Protein AF-A0A3C0MAX4-F1 (afdb_monomer_lite)

Sequence (107 aa):
YLKALAAHDNNVPFYVAVPSPTIDWRMSDGVRDIPIEERSPTEVTHMTGMTEAGAVETIRVAAPGSSARNPGFDVTPARLITGVITERGVAAASREGLLSLFPERKA

Secondary structure (DSSP, 8-state):
-HHHHHHHHTT---EEE--GGG--TT-S-HHHHSPPPB--THHHHEEEEE-TTS-EEEEE-SPTT-----BS-----GGG-SEEEETTEEE-SSHHHHHHH-GGGG-

pLDDT: mean 96.56, std 3.43, range [69.06, 98.75]

Structure (mmCIF, N/CA/C/O backbone):
data_AF-A0A3C0MAX4-F1
#
_entry.id   AF-A0A3C0MAX4-F1
#
loop_
_atom_site.group_PDB
_atom_site.id
_atom_site.type_symbol
_atom_site.label_atom_id
_atom_site.label_alt_id
_atom_site.label_comp_id
_atom_site.label_asym_id
_atom_site.label_entity_id
_atom_site.label_seq_id
_atom_site.pdbx_PDB_ins_code
_atom_site.Cartn_x
_atom_site.Cartn_y
_atom_site.Cartn_z
_atom_site.occupancy
_atom_site.B_iso_or_equiv
_atom_site.auth_seq_id
_atom_site.auth_comp_id
_atom_site.auth_asym_id
_atom_site.auth_atom_id
_atom_site.pdbx_PDB_model_num
ATOM 1 N N . TYR A 1 1 ? -3.852 -2.210 -2.683 1.00 95.06 1 TYR A N 1
ATOM 2 C CA . TYR A 1 1 ? -4.509 -3.341 -3.361 1.00 95.06 1 TYR A CA 1
ATOM 3 C C . TYR A 1 1 ? -5.922 -3.007 -3.833 1.00 95.06 1 TYR A C 1
ATOM 5 O O . TYR A 1 1 ? -6.141 -2.996 -5.039 1.00 95.06 1 TYR A O 1
ATOM 13 N N . LEU A 1 2 ? -6.874 -2.679 -2.944 1.00 97.69 2 LEU A N 1
ATOM 14 C CA . LEU A 1 2 ? -8.291 -2.474 -3.321 1.00 97.69 2 LEU A CA 1
ATOM 15 C C . LEU A 1 2 ? -8.500 -1.437 -4.441 1.00 97.69 2 LEU A C 1
ATOM 17 O O . LEU A 1 2 ? -9.280 -1.665 -5.360 1.00 97.69 2 LEU A O 1
ATOM 21 N N . LYS A 1 3 ? -7.751 -0.327 -4.410 1.00 98.31 3 LYS A N 1
ATOM 22 C CA . LYS A 1 3 ? -7.791 0.702 -5.467 1.00 98.31 3 LYS A CA 1
ATOM 23 C C . LYS A 1 3 ? -7.344 0.165 -6.831 1.00 98.31 3 LYS A C 1
ATOM 25 O O . LYS A 1 3 ? -7.914 0.549 -7.842 1.00 98.31 3 LYS A O 1
ATOM 30 N N . ALA A 1 4 ? -6.354 -0.725 -6.856 1.00 98.44 4 ALA A N 1
ATOM 31 C CA . ALA A 1 4 ? -5.840 -1.310 -8.090 1.00 98.44 4 ALA A CA 1
ATOM 32 C C . ALA A 1 4 ? -6.825 -2.328 -8.690 1.00 98.44 4 ALA A C 1
ATOM 34 O O . ALA A 1 4 ? -6.992 -2.360 -9.903 1.00 98.44 4 ALA A O 1
ATOM 35 N N . LEU A 1 5 ? -7.532 -3.100 -7.850 1.00 98.19 5 LEU A N 1
ATOM 36 C CA . LEU A 1 5 ? -8.647 -3.946 -8.299 1.00 98.19 5 LEU A CA 1
ATOM 37 C C . LEU A 1 5 ? -9.766 -3.112 -8.926 1.00 98.19 5 LEU A C 1
ATOM 39 O O . LEU A 1 5 ? -10.166 -3.371 -10.054 1.00 98.19 5 LEU A O 1
ATOM 43 N N . ALA A 1 6 ? -10.226 -2.077 -8.217 1.00 98.50 6 ALA A N 1
ATOM 44 C CA . ALA A 1 6 ? -11.280 -1.205 -8.723 1.00 98.50 6 ALA A CA 1
ATOM 45 C C . ALA A 1 6 ? -10.873 -0.525 -10.040 1.00 98.50 6 ALA A C 1
ATOM 47 O O . ALA A 1 6 ? -11.680 -0.444 -10.961 1.00 98.50 6 ALA A O 1
ATOM 48 N N . ALA A 1 7 ? -9.621 -0.070 -10.150 1.00 98.69 7 ALA A N 1
ATOM 49 C CA . ALA A 1 7 ? -9.097 0.519 -11.376 1.00 98.69 7 ALA A CA 1
ATOM 50 C C . ALA A 1 7 ? -9.088 -0.490 -12.533 1.00 98.69 7 ALA A C 1
ATOM 52 O O . ALA A 1 7 ? -9.605 -0.188 -13.605 1.00 98.69 7 ALA A O 1
ATOM 53 N N . HIS A 1 8 ? -8.582 -1.702 -12.294 1.00 98.31 8 HIS A N 1
ATOM 54 C CA . HIS A 1 8 ? -8.574 -2.783 -13.275 1.00 98.31 8 HIS A CA 1
ATOM 55 C C . HIS A 1 8 ? -9.986 -3.112 -13.782 1.00 98.31 8 HIS A C 1
ATOM 57 O O . HIS A 1 8 ? -10.216 -3.116 -14.989 1.00 98.31 8 HIS A O 1
ATOM 63 N N . ASP A 1 9 ? -10.949 -3.301 -12.878 1.00 98.44 9 ASP A N 1
ATOM 64 C CA . ASP A 1 9 ? -12.323 -3.677 -13.239 1.00 98.44 9 ASP A CA 1
ATOM 65 C C . ASP A 1 9 ? -13.078 -2.562 -13.979 1.00 98.44 9 ASP A C 1
ATOM 67 O O . ASP A 1 9 ? -14.036 -2.827 -14.704 1.00 98.44 9 ASP A O 1
ATOM 71 N N . ASN A 1 10 ? -12.628 -1.313 -13.837 1.00 98.56 10 ASN A N 1
ATOM 72 C CA . ASN A 1 10 ? -13.200 -0.150 -14.517 1.00 98.56 10 ASN A CA 1
ATOM 73 C C . ASN A 1 10 ? -12.335 0.353 -15.684 1.00 98.56 10 ASN A C 1
ATOM 75 O O . ASN A 1 10 ? -12.598 1.432 -16.210 1.00 98.56 10 ASN A O 1
ATOM 79 N N . ASN A 1 11 ? -11.320 -0.409 -16.111 1.00 98.12 11 ASN A N 1
ATOM 80 C CA . ASN A 1 11 ? -10.397 -0.036 -17.191 1.00 98.12 11 ASN A CA 1
ATOM 81 C C . ASN A 1 11 ? -9.711 1.331 -16.979 1.00 98.12 11 ASN A C 1
ATOM 83 O O . ASN A 1 11 ? -9.444 2.068 -17.929 1.00 98.12 11 ASN A O 1
ATOM 87 N N . VAL A 1 12 ? -9.421 1.678 -15.725 1.00 98.62 12 VAL A N 1
ATOM 88 C CA . VAL A 1 12 ? -8.687 2.889 -15.353 1.00 98.62 12 VAL A CA 1
ATOM 89 C C . VAL A 1 12 ? -7.198 2.549 -15.213 1.00 98.62 12 VAL A C 1
ATOM 91 O O . VAL A 1 12 ? -6.858 1.637 -14.456 1.00 98.62 12 VAL A O 1
ATOM 94 N N . PRO A 1 13 ? -6.284 3.276 -15.883 1.00 98.44 13 PRO A N 1
ATOM 95 C CA . PRO A 1 13 ? -4.849 3.085 -15.697 1.00 98.44 13 PRO A CA 1
ATOM 96 C C . PRO A 1 13 ? -4.415 3.314 -14.243 1.00 98.44 13 PRO A C 1
ATOM 98 O O . PRO A 1 13 ? -4.722 4.347 -13.648 1.00 98.44 13 PRO A O 1
ATOM 101 N N . PHE A 1 14 ? -3.657 2.374 -13.679 1.00 98.75 14 PHE A N 1
ATOM 102 C CA . PHE A 1 14 ? -3.159 2.439 -12.305 1.00 98.75 14 PHE A CA 1
ATOM 103 C C . PHE A 1 14 ? -1.631 2.541 -12.300 1.00 98.75 14 PHE A C 1
ATOM 105 O O . PHE A 1 14 ? -0.934 1.572 -12.596 1.00 98.75 14 PHE A O 1
ATOM 112 N N . TYR A 1 15 ? -1.100 3.715 -11.961 1.00 98.69 15 TYR A N 1
ATOM 113 C CA . TYR A 1 15 ? 0.343 3.961 -11.899 1.00 98.69 15 TYR A CA 1
ATOM 114 C C . TYR A 1 15 ? 0.843 4.001 -10.457 1.00 98.69 15 TYR A C 1
ATOM 116 O O . TYR A 1 15 ? 0.169 4.523 -9.569 1.00 98.69 15 TYR A O 1
ATOM 124 N N . VAL A 1 16 ? 2.058 3.498 -10.241 1.00 98.50 16 VAL A N 1
ATOM 125 C CA . VAL A 1 16 ? 2.765 3.597 -8.958 1.00 98.50 16 VAL A CA 1
ATOM 126 C C . VAL A 1 16 ? 3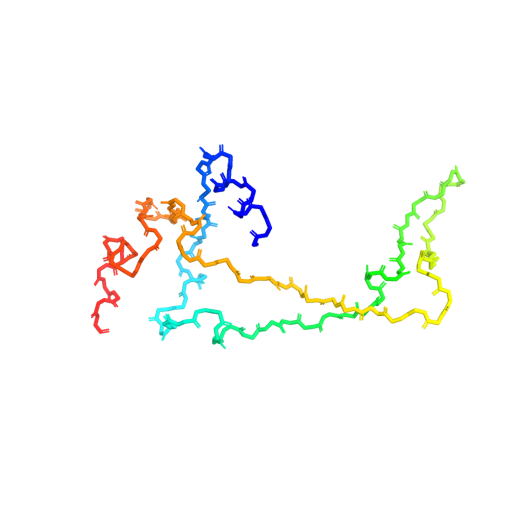.982 4.495 -9.137 1.00 98.50 16 VAL A C 1
ATOM 128 O O . VAL A 1 16 ? 4.861 4.187 -9.935 1.00 98.50 16 VAL A O 1
ATOM 131 N N . ALA A 1 17 ? 4.036 5.608 -8.408 1.00 98.50 17 ALA A N 1
ATOM 132 C CA . ALA A 1 17 ? 5.174 6.523 -8.424 1.00 98.50 17 ALA A CA 1
ATOM 133 C C . ALA A 1 17 ? 6.060 6.281 -7.199 1.00 98.50 17 ALA A C 1
ATOM 135 O O . ALA A 1 17 ? 5.617 6.486 -6.069 1.00 98.50 17 ALA A O 1
ATOM 136 N N . VAL A 1 18 ? 7.296 5.837 -7.425 1.00 98.00 18 VAL A N 1
ATOM 137 C CA . VAL A 1 18 ? 8.273 5.542 -6.369 1.00 98.00 18 VAL A CA 1
ATOM 138 C C . VAL A 1 18 ? 9.676 5.967 -6.804 1.00 98.00 18 VAL A C 1
ATOM 140 O O . VAL A 1 18 ? 10.032 5.789 -7.968 1.00 98.00 18 VAL A O 1
ATOM 143 N N . PRO A 1 19 ? 10.505 6.509 -5.900 1.00 97.81 19 PRO A N 1
ATOM 144 C CA . PRO A 1 19 ? 11.911 6.734 -6.201 1.00 97.81 19 PRO A CA 1
ATOM 145 C C . PRO A 1 19 ? 12.678 5.402 -6.181 1.00 97.81 19 PRO A C 1
ATOM 147 O O . PRO A 1 19 ? 12.294 4.456 -5.486 1.00 97.81 19 PRO A O 1
ATOM 150 N N . SER A 1 20 ? 13.800 5.322 -6.897 1.00 96.00 20 SER A N 1
ATOM 151 C CA . SER A 1 20 ? 14.598 4.089 -6.973 1.00 96.00 20 SER A CA 1
ATOM 152 C C . SER A 1 20 ? 15.033 3.450 -5.643 1.00 96.00 20 SER A C 1
ATOM 154 O O . SER A 1 20 ? 15.103 2.219 -5.615 1.00 96.00 20 SER A O 1
ATOM 156 N N . PRO A 1 21 ? 15.268 4.177 -4.524 1.00 97.19 21 PRO A N 1
ATOM 157 C CA . PRO A 1 21 ? 15.591 3.549 -3.239 1.00 97.19 21 PRO A CA 1
ATOM 158 C C . PRO A 1 21 ? 14.452 2.711 -2.642 1.00 97.19 21 PRO A C 1
ATOM 160 O O . PRO A 1 21 ? 14.704 1.891 -1.767 1.00 97.19 21 PRO A O 1
ATOM 163 N N . THR A 1 22 ? 13.210 2.901 -3.099 1.00 97.19 22 THR A N 1
ATOM 164 C CA . THR A 1 22 ? 12.051 2.098 -2.675 1.00 97.19 22 THR A CA 1
ATOM 165 C C . THR A 1 22 ? 12.012 0.727 -3.364 1.00 97.19 22 THR A C 1
ATOM 167 O O . THR A 1 22 ? 11.273 -0.155 -2.934 1.00 97.19 22 THR A O 1
ATOM 170 N N . ILE A 1 23 ? 12.794 0.524 -4.429 1.00 95.94 23 ILE A N 1
ATOM 171 C CA . ILE A 1 23 ? 12.817 -0.728 -5.190 1.00 95.94 23 ILE A CA 1
ATOM 172 C C . ILE A 1 23 ? 13.829 -1.692 -4.561 1.00 95.94 23 ILE A C 1
ATOM 174 O O . ILE A 1 23 ? 15.039 -1.457 -4.612 1.00 95.94 23 ILE A O 1
ATOM 178 N N . ASP A 1 24 ? 13.343 -2.819 -4.037 1.00 95.38 24 ASP A N 1
ATOM 179 C CA . ASP A 1 24 ? 14.198 -3.947 -3.666 1.00 95.38 24 ASP A CA 1
ATOM 180 C C . ASP A 1 24 ? 14.468 -4.843 -4.885 1.00 95.38 24 ASP A C 1
ATOM 182 O O . ASP A 1 24 ? 13.620 -5.612 -5.334 1.00 95.38 24 ASP A O 1
ATOM 186 N N . TRP A 1 25 ? 15.686 -4.752 -5.417 1.00 94.00 25 TRP A N 1
ATOM 187 C CA . TRP A 1 25 ? 16.136 -5.490 -6.603 1.00 94.00 25 TRP A CA 1
ATOM 188 C C . TRP A 1 25 ? 16.390 -6.983 -6.361 1.00 94.00 25 TRP A C 1
ATOM 190 O O . TRP A 1 25 ? 16.604 -7.725 -7.321 1.00 94.00 25 TRP A O 1
ATOM 200 N N . ARG A 1 26 ? 16.413 -7.425 -5.098 1.00 92.38 26 ARG A N 1
ATOM 201 C CA . ARG A 1 26 ? 16.655 -8.827 -4.719 1.00 92.38 26 ARG A CA 1
ATOM 202 C C . ARG A 1 26 ? 15.358 -9.620 -4.597 1.00 92.38 26 ARG A C 1
ATOM 204 O O . ARG A 1 26 ? 15.396 -10.848 -4.571 1.00 92.38 26 ARG A O 1
ATOM 211 N N . MET A 1 27 ? 14.230 -8.925 -4.507 1.00 91.38 27 MET A N 1
ATOM 212 C CA . MET A 1 27 ? 12.925 -9.527 -4.297 1.00 91.38 27 MET A CA 1
ATOM 213 C C . MET A 1 27 ? 12.336 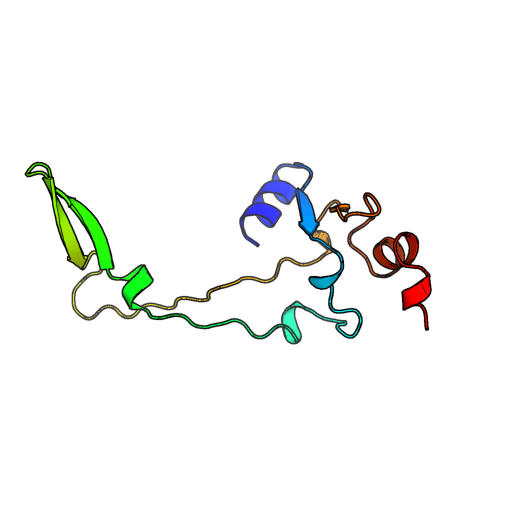-10.041 -5.610 1.00 91.38 27 MET A C 1
ATOM 215 O O . MET A 1 27 ? 12.424 -9.381 -6.646 1.00 91.38 27 MET A O 1
ATOM 219 N N . SER A 1 28 ? 11.724 -11.225 -5.562 1.00 90.19 28 SER A N 1
ATOM 220 C CA . SER A 1 28 ? 11.103 -11.859 -6.735 1.00 90.19 28 SER A CA 1
ATOM 221 C C . SER A 1 28 ? 9.600 -12.073 -6.576 1.00 90.19 28 SER A C 1
ATOM 223 O O . SER A 1 28 ? 8.879 -11.994 -7.570 1.00 90.19 28 SER A O 1
ATOM 225 N N . ASP A 1 29 ? 9.114 -12.261 -5.346 1.00 91.75 29 ASP A N 1
ATOM 226 C CA . ASP A 1 29 ? 7.690 -12.389 -5.049 1.00 91.75 29 ASP A CA 1
ATOM 227 C C . ASP A 1 29 ? 7.305 -11.508 -3.858 1.00 91.75 29 ASP A C 1
ATOM 229 O O . ASP A 1 29 ? 7.455 -11.884 -2.699 1.00 91.75 29 ASP A O 1
ATOM 233 N N . GLY A 1 30 ? 6.755 -10.329 -4.146 1.00 90.81 30 GLY A N 1
ATOM 234 C CA . GLY A 1 30 ? 6.337 -9.408 -3.095 1.00 90.81 30 GLY A CA 1
ATOM 235 C C . GLY A 1 30 ? 5.154 -9.903 -2.256 1.00 90.81 30 GLY A C 1
ATOM 236 O O . GLY A 1 30 ? 5.019 -9.487 -1.113 1.00 90.81 30 GLY A O 1
ATOM 237 N N . VAL A 1 31 ? 4.296 -10.786 -2.784 1.00 90.81 31 VAL A N 1
ATOM 238 C CA . VAL A 1 31 ? 3.125 -11.293 -2.041 1.00 90.81 31 VAL A CA 1
ATOM 239 C C . VAL A 1 31 ? 3.570 -12.259 -0.952 1.00 90.81 31 VAL A C 1
ATOM 241 O O . VAL A 1 31 ? 2.995 -12.272 0.135 1.00 90.81 31 VAL A O 1
ATOM 244 N N . ARG A 1 32 ? 4.595 -13.059 -1.246 1.00 93.06 32 ARG A N 1
ATOM 245 C CA . ARG A 1 32 ? 5.168 -14.007 -0.295 1.00 93.06 32 ARG A CA 1
ATOM 246 C C . ARG A 1 32 ? 6.226 -13.373 0.608 1.00 93.06 32 ARG A C 1
ATOM 248 O O . ARG A 1 32 ? 6.284 -13.715 1.785 1.00 93.06 32 ARG A O 1
ATOM 255 N N . ASP A 1 33 ? 7.068 -12.499 0.057 1.00 94.06 33 ASP A N 1
ATOM 256 C CA . ASP A 1 33 ? 8.325 -12.102 0.698 1.00 94.06 33 ASP A CA 1
ATOM 257 C C . ASP A 1 33 ? 8.245 -10.756 1.453 1.00 94.06 33 ASP A C 1
ATOM 259 O O . ASP A 1 33 ? 9.089 -10.516 2.316 1.00 94.06 33 ASP A O 1
ATOM 263 N N . ILE A 1 34 ? 7.266 -9.875 1.179 1.00 95.62 34 ILE A N 1
ATOM 264 C CA . ILE A 1 34 ? 7.143 -8.587 1.894 1.00 95.62 34 ILE A CA 1
ATOM 265 C C . ILE A 1 34 ? 6.485 -8.820 3.263 1.00 95.62 34 ILE A C 1
ATOM 267 O O . ILE A 1 34 ? 5.304 -9.176 3.314 1.00 95.62 34 ILE A O 1
ATOM 271 N N . PRO A 1 35 ? 7.189 -8.575 4.385 1.00 95.81 35 PRO A N 1
ATOM 272 C CA . PRO A 1 35 ? 6.566 -8.627 5.698 1.00 95.81 35 PRO A CA 1
ATOM 273 C C . PRO A 1 35 ? 5.574 -7.471 5.850 1.00 95.81 35 PRO A C 1
ATOM 275 O O . PRO A 1 35 ? 5.900 -6.313 5.585 1.00 95.81 35 PRO A O 1
ATOM 278 N N . ILE A 1 36 ? 4.365 -7.786 6.311 1.00 97.12 36 ILE A N 1
ATOM 279 C CA . ILE A 1 36 ? 3.335 -6.784 6.584 1.00 97.12 36 ILE A CA 1
ATOM 280 C C . ILE A 1 36 ? 3.388 -6.408 8.061 1.00 97.12 36 ILE A C 1
ATOM 282 O O . ILE A 1 36 ? 3.256 -7.262 8.935 1.00 97.12 36 ILE A O 1
ATOM 286 N N . GLU A 1 37 ? 3.606 -5.121 8.329 1.00 97.75 37 GLU A N 1
ATOM 287 C CA . GLU A 1 37 ? 3.540 -4.555 9.676 1.00 97.75 37 GLU A CA 1
ATOM 288 C C . GLU A 1 37 ? 2.128 -4.740 10.254 1.00 97.75 37 GLU A C 1
ATOM 290 O O . GLU A 1 37 ? 1.149 -4.349 9.622 1.00 97.75 37 GLU A O 1
ATOM 295 N N . GLU A 1 38 ? 2.018 -5.281 11.467 1.00 97.69 38 GLU A N 1
ATOM 296 C CA . GLU A 1 38 ? 0.781 -5.250 12.254 1.00 97.69 38 GLU A CA 1
ATOM 297 C C . GLU A 1 38 ? 0.875 -4.110 13.268 1.00 97.69 38 GLU A C 1
ATOM 299 O O . GLU A 1 38 ? 1.716 -4.115 14.172 1.00 97.69 38 GLU A O 1
ATOM 304 N N . ARG A 1 39 ? 0.018 -3.107 13.096 1.00 98.06 39 ARG A N 1
ATOM 305 C CA . ARG A 1 39 ? -0.015 -1.899 13.920 1.00 98.06 39 ARG A CA 1
ATOM 306 C C . ARG A 1 39 ? -0.975 -2.063 15.094 1.00 98.06 39 ARG A C 1
ATOM 308 O O . ARG A 1 39 ? -1.733 -3.028 15.191 1.00 98.06 39 ARG A O 1
ATOM 315 N N . SER A 1 40 ? -0.966 -1.095 16.011 1.00 97.62 40 SER A N 1
ATOM 316 C CA . SER A 1 40 ? -1.831 -1.154 17.191 1.00 97.62 40 SER A CA 1
ATOM 317 C C . SER A 1 40 ? -3.315 -1.225 16.793 1.00 97.62 40 SER A C 1
ATOM 319 O O . SER A 1 40 ? -3.774 -0.395 16.002 1.00 97.62 40 SER A O 1
ATOM 321 N N . PRO A 1 41 ? -4.119 -2.129 17.387 1.00 97.44 41 PRO A N 1
ATOM 322 C CA . PRO A 1 41 ? -5.565 -2.177 17.158 1.00 97.44 41 PRO A CA 1
ATOM 323 C C . PRO A 1 41 ? -6.294 -0.921 17.668 1.00 97.44 41 PRO A C 1
ATOM 325 O O . PRO A 1 41 ? -7.465 -0.703 17.346 1.00 97.44 41 PRO A O 1
ATOM 328 N N . THR A 1 42 ? -5.632 -0.073 18.464 1.00 96.75 42 THR A N 1
ATOM 329 C CA . THR A 1 42 ? -6.200 1.201 18.930 1.00 96.75 42 THR A CA 1
ATOM 330 C C . THR A 1 42 ? -6.473 2.170 17.785 1.00 96.75 42 THR A C 1
ATOM 332 O O . THR A 1 42 ? -7.460 2.888 17.866 1.00 96.75 42 THR A O 1
ATOM 335 N N . GLU A 1 43 ? -5.677 2.142 16.710 1.00 97.00 43 GLU A N 1
ATOM 336 C CA . GLU A 1 43 ? -5.864 3.010 15.532 1.00 97.00 43 GLU A CA 1
ATOM 337 C C . GLU A 1 43 ? -7.168 2.707 14.774 1.00 97.00 43 GLU A C 1
ATOM 339 O O . GLU A 1 43 ? -7.702 3.573 14.091 1.00 97.00 43 GLU A O 1
ATOM 344 N N . VAL A 1 44 ? -7.694 1.484 14.913 1.00 97.69 44 VAL A N 1
ATOM 345 C CA 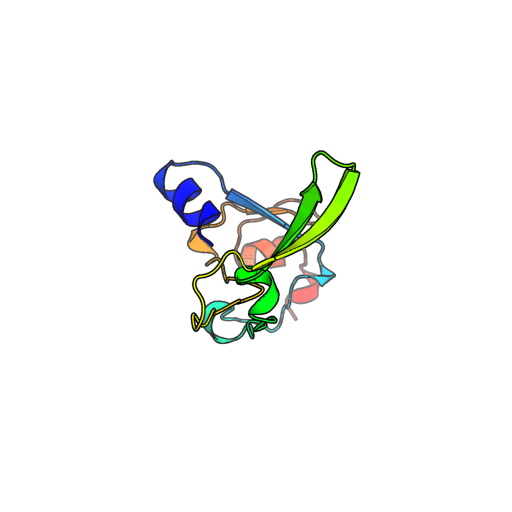. VAL A 1 44 ? -8.973 1.062 14.316 1.00 97.69 44 VAL A CA 1
ATOM 346 C C . VAL A 1 44 ? -10.133 1.247 15.295 1.00 97.69 44 VAL A C 1
ATOM 348 O O . VAL A 1 44 ? -11.252 1.564 14.903 1.00 97.69 44 VAL A O 1
ATOM 351 N N . THR A 1 45 ? -9.893 1.013 16.587 1.00 98.06 45 THR A N 1
ATOM 352 C CA . THR A 1 45 ? -10.960 0.974 17.602 1.00 98.06 45 THR A CA 1
ATOM 353 C C . THR A 1 45 ? -11.263 2.326 18.244 1.00 98.06 45 THR A C 1
ATOM 355 O O . THR A 1 45 ? -12.330 2.471 18.849 1.00 98.06 45 THR A O 1
ATOM 358 N N . HIS A 1 46 ? -10.355 3.299 18.134 1.00 97.75 46 HIS A N 1
ATOM 359 C CA . HIS A 1 46 ? -10.485 4.632 18.719 1.00 97.75 46 HIS A CA 1
ATOM 360 C C . HIS A 1 46 ? -10.326 5.719 17.654 1.00 97.75 46 HIS A C 1
ATOM 362 O O . HIS A 1 46 ? -9.627 5.536 16.663 1.00 97.75 46 HIS A O 1
ATOM 368 N N . MET A 1 47 ? -10.969 6.863 17.882 1.00 97.81 47 MET A N 1
ATOM 369 C CA . MET A 1 47 ? -10.900 8.035 17.015 1.00 97.81 47 MET A CA 1
ATOM 370 C C . MET A 1 47 ? -10.664 9.285 17.858 1.00 97.81 47 MET A C 1
ATOM 372 O O . MET A 1 47 ? -11.339 9.487 18.868 1.00 97.81 47 MET A O 1
ATOM 376 N N . THR A 1 48 ? -9.719 10.119 17.429 1.00 97.94 48 THR A N 1
ATOM 377 C CA . THR A 1 48 ? -9.425 11.419 18.040 1.00 97.94 48 THR A CA 1
ATOM 378 C C . THR A 1 48 ? -9.974 12.531 17.155 1.00 97.94 48 THR A C 1
ATOM 380 O O . THR A 1 48 ? -9.754 12.521 15.945 1.00 97.94 48 THR A O 1
ATOM 383 N N . GLY A 1 49 ? -10.679 13.493 17.744 1.00 97.31 49 GLY A N 1
ATOM 384 C CA . GLY A 1 49 ? -11.284 14.609 17.019 1.00 97.31 49 GLY A CA 1
ATOM 385 C C . GLY A 1 49 ? -11.546 15.812 17.919 1.00 97.31 49 GLY A C 1
ATOM 386 O O . GLY A 1 49 ? -11.349 15.745 19.129 1.00 97.31 49 GLY A O 1
ATOM 387 N N . MET A 1 50 ? -11.971 16.921 17.316 1.00 98.00 50 MET A N 1
ATOM 388 C CA . MET A 1 50 ? -12.356 18.138 18.032 1.00 98.00 50 MET A CA 1
ATOM 389 C C . MET A 1 50 ? -13.874 18.169 18.235 1.00 98.00 50 MET A C 1
ATOM 391 O O . MET A 1 50 ? -14.624 17.935 17.289 1.00 98.00 50 MET A O 1
ATOM 395 N N . THR A 1 51 ? -14.320 18.447 19.457 1.00 97.12 51 THR A N 1
ATOM 396 C CA . THR A 1 51 ? -15.738 18.580 19.810 1.00 97.12 51 THR A CA 1
ATOM 397 C C . THR A 1 51 ? -16.276 19.963 19.442 1.00 97.12 51 THR A C 1
ATOM 399 O O . THR A 1 51 ? -15.512 20.896 19.189 1.00 97.12 51 THR A O 1
ATOM 402 N N . GLU A 1 52 ? -17.601 20.136 19.462 1.00 96.88 52 GLU A N 1
ATOM 403 C CA . GLU A 1 52 ? -18.241 21.447 19.251 1.00 96.88 52 GLU A CA 1
ATOM 404 C C . GLU A 1 52 ? -17.813 22.495 20.294 1.00 96.88 52 GLU A C 1
ATOM 406 O O . GLU A 1 52 ? -17.810 23.690 20.011 1.00 96.88 52 GLU A O 1
ATOM 411 N N . ALA A 1 53 ? -17.388 22.049 21.482 1.00 96.81 53 ALA A N 1
ATOM 412 C CA . ALA A 1 53 ? -16.827 22.903 22.526 1.00 96.81 53 ALA A CA 1
ATOM 413 C C . ALA A 1 53 ? -15.353 23.295 22.275 1.00 96.81 53 ALA A C 1
ATOM 415 O O . ALA A 1 53 ? -14.754 23.986 23.097 1.00 96.81 53 ALA A O 1
ATOM 416 N N . GLY A 1 54 ? -14.752 22.847 21.166 1.00 97.56 54 GLY A N 1
ATOM 417 C CA . GLY A 1 54 ? -13.363 23.130 20.797 1.00 97.56 54 GLY A CA 1
AT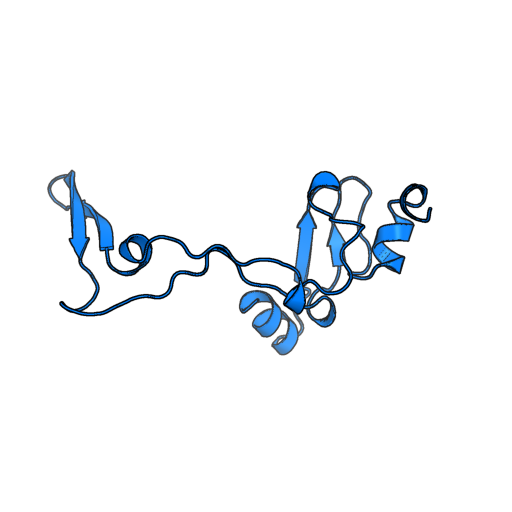OM 418 C C . GLY A 1 54 ? -12.316 22.274 21.520 1.00 97.56 54 GLY A C 1
ATOM 419 O O . GLY A 1 54 ? -11.123 22.548 21.400 1.00 97.56 54 GLY A O 1
ATOM 420 N N . ALA A 1 55 ? -12.722 21.243 22.267 1.00 97.88 55 ALA A N 1
ATOM 421 C CA . ALA A 1 55 ? -11.800 20.337 22.952 1.00 97.88 55 ALA A CA 1
ATOM 422 C C . ALA A 1 55 ? -11.381 19.177 22.038 1.00 97.88 55 ALA A C 1
ATOM 424 O O . ALA A 1 55 ? -12.204 18.653 21.292 1.00 97.88 55 ALA A O 1
ATOM 425 N N . VAL A 1 56 ? -10.117 18.748 22.108 1.00 98.12 56 VAL A N 1
ATOM 426 C CA . VAL A 1 56 ? -9.658 17.526 21.429 1.00 98.12 56 VAL A CA 1
ATOM 427 C C . VAL A 1 56 ? -9.870 16.335 22.354 1.00 98.12 56 VAL A C 1
ATOM 429 O O . VAL A 1 56 ? -9.291 16.277 23.438 1.00 98.12 56 VAL A O 1
ATOM 432 N N . GLU A 1 57 ? -10.667 15.370 21.911 1.00 98.12 57 GLU A N 1
ATOM 433 C CA . GLU A 1 57 ? -11.013 14.174 22.675 1.00 98.12 57 GLU A CA 1
ATOM 434 C C . GLU A 1 57 ? -10.740 12.903 21.869 1.00 98.12 57 GLU A C 1
ATOM 436 O O . GLU A 1 57 ? -10.749 12.911 20.638 1.00 98.12 57 GLU A O 1
ATOM 441 N N . THR A 1 58 ? -10.488 11.795 22.572 1.00 97.62 58 THR A N 1
ATOM 442 C CA . THR A 1 58 ? -10.360 10.460 21.972 1.00 97.62 58 THR A CA 1
ATOM 443 C C . THR A 1 58 ? -11.465 9.563 22.492 1.00 97.62 58 THR A C 1
ATOM 445 O O . THR A 1 58 ? -11.569 9.337 23.696 1.00 97.62 58 THR A O 1
ATOM 448 N N . ILE A 1 59 ? -12.262 9.018 21.579 1.00 96.31 59 ILE A N 1
ATOM 449 C CA . ILE A 1 59 ? -13.381 8.135 21.898 1.00 96.31 59 ILE A CA 1
ATOM 450 C C . ILE A 1 59 ? -13.143 6.737 21.341 1.00 96.31 59 ILE A C 1
ATOM 452 O O . ILE A 1 59 ? -12.461 6.553 20.331 1.00 96.31 59 ILE A O 1
ATOM 456 N N . ARG A 1 60 ? -13.738 5.732 21.983 1.00 97.06 60 ARG A N 1
ATOM 457 C CA . ARG A 1 60 ? -13.830 4.383 21.423 1.00 97.06 60 ARG A CA 1
ATOM 458 C C . ARG A 1 60 ? -15.028 4.323 20.476 1.00 97.06 60 ARG A C 1
ATOM 460 O O . ARG A 1 60 ? -16.154 4.538 20.910 1.00 97.06 60 ARG A O 1
ATOM 467 N N . VAL A 1 61 ? -14.780 3.989 19.212 1.00 97.19 61 VAL A N 1
ATOM 468 C CA . VAL A 1 61 ? -15.821 3.855 18.175 1.00 97.19 61 VAL A CA 1
ATOM 469 C C . VAL A 1 61 ? -16.238 2.403 17.942 1.00 97.19 61 VAL A C 1
ATOM 471 O O . VAL A 1 61 ? -17.339 2.139 17.467 1.00 97.19 61 VAL A O 1
ATOM 474 N N . ALA A 1 62 ? -15.382 1.446 18.306 1.00 97.69 62 ALA A N 1
ATOM 475 C CA . ALA A 1 62 ? -15.714 0.027 18.253 1.00 97.69 62 ALA A CA 1
ATOM 476 C C . ALA A 1 62 ? -16.546 -0.411 19.470 1.00 97.69 62 ALA A C 1
ATOM 478 O O . ALA A 1 62 ? -16.332 0.065 20.587 1.00 97.69 62 ALA A O 1
ATOM 479 N N . ALA A 1 63 ? -17.442 -1.385 19.284 1.00 97.06 63 ALA A N 1
ATOM 480 C CA . ALA A 1 63 ? -18.218 -1.946 20.388 1.00 97.06 63 ALA A CA 1
ATOM 481 C C . ALA A 1 63 ? -17.293 -2.515 21.492 1.00 97.06 63 ALA A C 1
ATOM 483 O O . ALA A 1 63 ? -16.259 -3.120 21.167 1.00 97.06 63 ALA A O 1
ATOM 484 N N . PRO A 1 64 ? -17.629 -2.352 22.789 1.00 94.31 64 PRO A N 1
ATOM 485 C CA . PRO A 1 64 ? -16.829 -2.888 23.890 1.00 94.31 64 PRO A CA 1
ATOM 486 C C . PRO A 1 64 ? -16.521 -4.382 23.716 1.00 94.31 64 PRO A C 1
ATOM 488 O O . PRO A 1 64 ? -17.392 -5.162 23.345 1.00 94.31 64 PRO A O 1
ATOM 491 N N . GLY A 1 65 ? -15.269 -4.776 23.963 1.00 93.19 65 GLY A N 1
ATOM 492 C CA . GLY A 1 65 ? -14.801 -6.159 23.787 1.00 93.19 65 GLY A CA 1
ATOM 493 C C . GLY A 1 65 ? -14.399 -6.549 22.356 1.00 93.19 65 GLY A C 1
ATOM 494 O O . GLY A 1 65 ? -13.826 -7.619 22.174 1.00 93.19 65 GLY A O 1
ATOM 495 N N . SER A 1 66 ? -14.624 -5.696 21.350 1.00 96.69 66 SER A N 1
ATOM 496 C CA . SER A 1 66 ? -14.206 -5.984 19.969 1.00 96.69 66 SER A CA 1
ATOM 497 C C . SER A 1 66 ? -12.683 -5.934 19.806 1.00 96.69 66 SER A C 1
ATOM 499 O O . SER A 1 66 ? -12.041 -4.960 20.208 1.00 96.69 66 SER A O 1
ATOM 501 N N . SER A 1 67 ? -12.113 -6.954 19.161 1.00 95.69 67 SER A N 1
ATOM 502 C CA . SER A 1 67 ? -10.730 -6.959 18.663 1.00 95.69 67 SER A CA 1
ATOM 503 C C . SER A 1 67 ? -10.630 -6.311 17.277 1.00 95.69 67 SER A C 1
ATOM 505 O O . SER A 1 67 ? -11.619 -6.266 16.548 1.00 95.69 67 SER A O 1
ATOM 507 N N . ALA A 1 68 ? -9.430 -5.890 16.867 1.00 97.38 68 ALA A N 1
ATOM 508 C CA . ALA A 1 68 ? -9.166 -5.401 15.513 1.00 97.38 68 ALA A CA 1
ATOM 509 C C . ALA A 1 68 ? -7.883 -6.012 14.935 1.00 97.38 68 ALA A C 1
ATOM 511 O O . ALA A 1 68 ? -6.950 -6.313 15.678 1.00 97.38 68 ALA A O 1
ATOM 512 N N . ARG A 1 69 ? -7.847 -6.163 13.606 1.00 97.25 69 ARG A N 1
ATOM 513 C CA . ARG A 1 69 ? -6.606 -6.332 12.836 1.00 97.25 69 ARG A CA 1
ATOM 514 C C . ARG A 1 69 ? -6.235 -4.992 12.223 1.00 97.25 69 ARG A C 1
ATOM 516 O O . ARG A 1 69 ? -7.139 -4.254 11.830 1.00 97.25 69 ARG A O 1
ATOM 523 N N . ASN A 1 70 ? -4.946 -4.696 12.134 1.00 97.75 70 ASN A N 1
ATOM 524 C CA . ASN A 1 70 ? -4.485 -3.425 11.595 1.00 97.75 70 ASN A CA 1
ATOM 525 C C . ASN A 1 70 ? -3.199 -3.615 10.773 1.00 97.75 70 ASN A C 1
ATOM 527 O O . ASN A 1 70 ? -2.129 -3.168 11.196 1.00 97.75 70 ASN A O 1
ATOM 531 N N . PRO A 1 71 ? -3.286 -4.294 9.613 1.00 97.56 71 PRO A N 1
ATOM 532 C CA . PRO A 1 71 ? -2.152 -4.388 8.708 1.00 97.56 71 PRO A CA 1
ATOM 533 C C . PRO A 1 71 ? -1.814 -2.988 8.181 1.00 97.56 71 PRO A C 1
ATOM 535 O O . PRO A 1 71 ? -2.654 -2.330 7.567 1.00 97.56 71 PRO A O 1
ATOM 538 N N . GLY A 1 72 ? -0.582 -2.532 8.406 1.00 97.75 72 GLY A N 1
ATOM 539 C CA . GLY A 1 72 ? -0.115 -1.211 7.977 1.00 97.75 72 GLY A CA 1
ATOM 540 C C . GLY A 1 72 ? 0.007 -1.073 6.457 1.00 97.75 72 GLY A C 1
ATOM 541 O O . GLY A 1 72 ? -0.033 0.039 5.933 1.00 97.75 72 GLY A O 1
ATOM 542 N N . PHE A 1 73 ? 0.120 -2.199 5.743 1.00 97.62 73 PHE A N 1
ATOM 543 C CA . PHE A 1 73 ? 0.307 -2.243 4.295 1.00 97.62 73 PHE A CA 1
ATOM 544 C C . PHE A 1 73 ? -0.467 -3.395 3.649 1.00 97.62 73 PHE A C 1
ATOM 546 O O . PHE A 1 73 ? -0.846 -4.370 4.296 1.00 97.62 73 PHE A O 1
ATOM 553 N N . ASP A 1 74 ? -0.655 -3.294 2.336 1.00 97.31 74 ASP A N 1
ATOM 554 C CA . ASP A 1 74 ? -1.083 -4.390 1.475 1.00 97.31 74 ASP A CA 1
ATOM 555 C C . ASP A 1 74 ? -0.089 -4.563 0.314 1.00 97.31 74 ASP A C 1
ATOM 557 O O . ASP A 1 74 ? 0.712 -3.670 0.027 1.00 97.31 74 ASP A O 1
ATOM 561 N N . VAL A 1 75 ? -0.135 -5.713 -0.363 1.00 97.44 75 VAL A N 1
ATOM 562 C CA . VAL A 1 75 ? 0.667 -5.960 -1.570 1.00 97.44 75 VAL A CA 1
ATOM 563 C C . VAL A 1 75 ? -0.238 -5.885 -2.792 1.00 97.44 75 VAL A C 1
ATOM 565 O O . VAL A 1 75 ? -1.272 -6.548 -2.863 1.00 97.44 75 VAL A O 1
ATOM 568 N N . THR A 1 76 ? 0.158 -5.086 -3.783 1.00 97.69 76 THR A N 1
ATOM 569 C CA . THR A 1 76 ? -0.541 -4.999 -5.071 1.00 97.69 76 THR A CA 1
ATOM 570 C C . THR A 1 76 ? 0.236 -5.788 -6.129 1.00 97.69 76 THR A C 1
ATOM 572 O O . THR A 1 76 ? 1.348 -5.385 -6.469 1.00 97.69 76 THR A O 1
ATOM 575 N N . PRO A 1 77 ? -0.316 -6.892 -6.671 1.00 95.81 77 PRO A N 1
ATOM 576 C CA . PRO A 1 77 ? 0.341 -7.656 -7.727 1.00 95.81 77 PRO A CA 1
ATOM 577 C C . PRO A 1 77 ? 0.629 -6.810 -8.971 1.00 95.81 77 PRO A C 1
ATOM 579 O O . PRO A 1 77 ? -0.228 -6.046 -9.416 1.00 95.81 77 PRO A O 1
ATOM 582 N N . ALA A 1 78 ? 1.794 -7.027 -9.586 1.00 96.19 78 ALA A N 1
ATOM 583 C CA . ALA A 1 78 ? 2.263 -6.285 -10.758 1.00 96.19 78 ALA A CA 1
ATOM 584 C C . ALA A 1 78 ? 1.260 -6.260 -11.928 1.00 96.19 78 ALA A C 1
ATOM 586 O O . ALA A 1 78 ? 1.115 -5.242 -12.595 1.00 96.19 78 ALA A 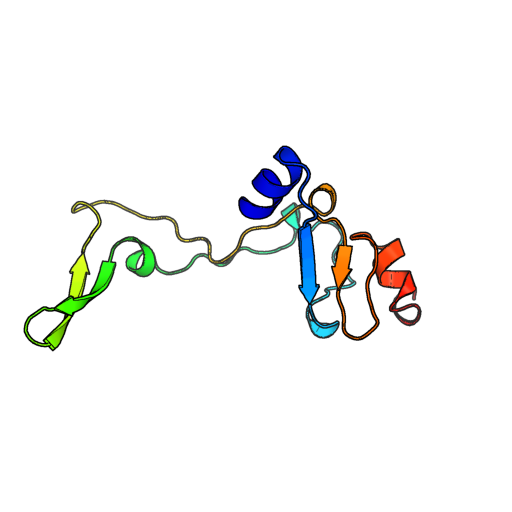O 1
ATOM 587 N N . ARG A 1 79 ? 0.489 -7.341 -12.119 1.00 96.44 79 ARG A N 1
ATOM 588 C CA . ARG A 1 79 ? -0.565 -7.436 -13.148 1.00 96.44 79 ARG A CA 1
ATOM 589 C C . ARG A 1 79 ? -1.684 -6.388 -13.024 1.00 96.44 79 ARG A C 1
ATOM 591 O O . ARG A 1 79 ? -2.448 -6.225 -13.964 1.00 96.44 79 ARG A O 1
ATOM 598 N N . LEU A 1 80 ? -1.833 -5.747 -11.862 1.00 98.06 80 LEU A N 1
ATOM 599 C CA . LEU A 1 80 ? -2.821 -4.687 -11.622 1.00 98.06 80 LEU A CA 1
ATOM 600 C C . LEU A 1 80 ? -2.233 -3.279 -11.812 1.00 98.06 80 LEU A C 1
ATOM 602 O O . LEU A 1 80 ? -2.938 -2.296 -11.606 1.00 98.06 80 LEU A O 1
ATOM 606 N N . ILE A 1 81 ? -0.947 -3.168 -12.153 1.00 98.31 81 ILE A N 1
ATOM 607 C CA . ILE A 1 81 ? -0.226 -1.902 -12.273 1.00 98.31 81 ILE A CA 1
ATOM 608 C C . ILE A 1 81 ? 0.075 -1.657 -13.754 1.00 98.31 81 ILE A C 1
ATOM 610 O O . ILE A 1 81 ? 0.772 -2.437 -14.398 1.00 98.31 81 ILE A O 1
ATOM 614 N N . THR A 1 82 ? -0.421 -0.545 -14.295 1.00 98.38 82 THR A N 1
ATOM 615 C CA . THR A 1 82 ? -0.170 -0.120 -15.679 1.00 98.38 82 THR A CA 1
ATOM 616 C C . THR A 1 82 ? 1.297 0.243 -15.900 1.00 98.38 82 THR A C 1
ATOM 618 O O . THR A 1 82 ? 1.879 -0.109 -16.923 1.00 98.38 82 THR A O 1
ATOM 621 N N . GLY A 1 83 ? 1.917 0.928 -14.940 1.00 98.44 83 GLY A N 1
ATOM 622 C CA . GLY A 1 83 ? 3.331 1.273 -15.007 1.00 98.44 83 GLY A CA 1
ATOM 623 C C . GLY A 1 83 ? 3.877 1.819 -13.696 1.00 98.44 83 GLY A C 1
ATOM 624 O O . GLY A 1 83 ? 3.130 2.253 -12.816 1.00 98.44 83 GLY A O 1
ATOM 625 N N . VAL A 1 84 ? 5.201 1.801 -13.586 1.00 98.50 84 VAL A N 1
ATOM 626 C CA . VAL A 1 84 ? 5.948 2.373 -12.467 1.00 98.50 84 VAL A CA 1
ATOM 627 C C . VAL A 1 84 ? 6.644 3.640 -12.944 1.00 98.50 84 VAL A C 1
ATOM 629 O O . VAL A 1 84 ? 7.342 3.630 -13.958 1.00 98.50 84 VAL A O 1
ATOM 632 N N . ILE A 1 85 ? 6.430 4.731 -12.218 1.00 98.75 85 ILE A N 1
ATOM 633 C CA . ILE A 1 85 ? 7.049 6.033 -12.453 1.00 98.75 85 ILE A CA 1
ATOM 634 C C . ILE A 1 85 ? 8.191 6.184 -11.450 1.00 98.75 85 ILE A C 1
ATOM 636 O O . ILE A 1 85 ? 7.984 6.013 -10.250 1.00 98.75 85 ILE A O 1
ATOM 640 N N . THR A 1 86 ? 9.375 6.526 -11.943 1.00 98.56 86 THR A N 1
ATOM 641 C CA . THR A 1 86 ? 10.579 6.782 -11.141 1.00 98.56 86 THR A CA 1
ATOM 642 C C . THR A 1 86 ? 11.209 8.109 -11.547 1.00 98.56 86 THR A C 1
ATOM 644 O O . THR A 1 86 ? 10.772 8.748 -12.508 1.00 98.56 86 THR A O 1
ATOM 647 N N . GLU A 1 87 ? 12.295 8.505 -10.886 1.00 98.38 87 GLU A N 1
ATOM 648 C CA . GLU A 1 87 ? 13.091 9.661 -11.302 1.00 98.38 87 GLU A CA 1
ATOM 649 C C . GLU A 1 87 ? 13.733 9.503 -12.696 1.00 98.38 87 GLU A C 1
ATOM 651 O O . GLU A 1 87 ? 14.204 10.484 -13.265 1.00 98.38 87 GLU A O 1
ATOM 656 N N . ARG A 1 88 ? 13.738 8.288 -13.267 1.00 98.31 88 ARG A N 1
ATOM 657 C CA . ARG A 1 88 ? 14.286 7.984 -14.601 1.00 98.31 88 ARG A CA 1
ATOM 658 C C . ARG A 1 88 ? 13.226 7.832 -15.693 1.00 98.31 88 ARG A C 1
ATOM 660 O O . ARG A 1 88 ? 13.563 7.491 -16.823 1.00 98.31 88 ARG A O 1
ATOM 667 N N . GLY A 1 89 ? 11.958 8.081 -15.373 1.00 98.38 89 GLY A N 1
ATOM 668 C CA . GLY A 1 89 ? 10.840 7.967 -16.307 1.00 98.38 89 GLY A CA 1
ATOM 669 C C . GLY A 1 89 ? 9.871 6.848 -15.942 1.00 98.38 89 GLY A C 1
ATOM 670 O O . GLY A 1 89 ? 9.777 6.438 -14.783 1.00 98.38 89 GLY A O 1
ATOM 671 N N . VAL A 1 90 ? 9.117 6.385 -16.939 1.00 98.50 90 VAL A N 1
ATOM 672 C CA . VAL A 1 90 ? 8.014 5.431 -16.768 1.00 98.50 90 VAL A CA 1
ATOM 673 C C . VAL A 1 90 ? 8.353 4.115 -17.453 1.00 98.50 90 VAL A C 1
ATOM 675 O O . VAL A 1 90 ? 8.796 4.113 -18.599 1.00 98.50 90 VAL A O 1
ATOM 678 N N . ALA A 1 91 ? 8.105 2.998 -16.775 1.00 98.06 91 ALA A N 1
ATOM 679 C CA . ALA A 1 91 ? 8.266 1.662 -17.336 1.00 98.06 91 ALA A CA 1
ATOM 680 C C . ALA A 1 91 ? 7.082 0.753 -16.999 1.00 98.06 91 ALA A C 1
ATOM 682 O O . ALA A 1 91 ? 6.313 1.017 -16.074 1.00 98.06 91 ALA A O 1
ATOM 683 N N . ALA A 1 92 ? 6.955 -0.350 -17.739 1.00 97.94 92 ALA A N 1
ATOM 684 C CA . ALA A 1 92 ? 6.031 -1.421 -17.383 1.00 97.94 92 ALA A CA 1
ATOM 685 C C . ALA A 1 92 ? 6.353 -1.958 -15.978 1.00 97.94 92 ALA A C 1
ATOM 687 O O . ALA A 1 92 ? 7.527 -2.082 -15.619 1.00 97.94 92 ALA A O 1
ATOM 688 N N . ALA A 1 93 ? 5.325 -2.323 -15.207 1.00 97.00 93 ALA A N 1
ATOM 689 C CA . ALA A 1 93 ? 5.467 -2.919 -13.878 1.00 97.00 93 ALA A CA 1
ATOM 690 C C . ALA A 1 93 ? 5.985 -4.367 -13.968 1.00 97.00 93 ALA A C 1
ATOM 692 O O . ALA A 1 93 ? 5.264 -5.334 -13.760 1.00 97.00 93 ALA A O 1
ATOM 693 N N . SER A 1 94 ? 7.246 -4.515 -14.351 1.00 96.19 94 SER A N 1
ATOM 694 C CA . SER A 1 94 ? 7.929 -5.786 -14.585 1.00 96.19 94 SER A CA 1
ATOM 695 C C . SER A 1 94 ? 9.416 -5.621 -14.299 1.00 96.19 94 SER A C 1
ATOM 697 O O . SER A 1 94 ? 9.936 -4.501 -14.301 1.00 96.19 94 SER A O 1
ATOM 699 N N . ARG A 1 95 ? 10.119 -6.737 -14.092 1.00 95.31 95 ARG A N 1
ATOM 700 C CA . ARG A 1 95 ? 11.569 -6.714 -13.891 1.00 95.31 95 ARG A CA 1
ATOM 701 C C . ARG A 1 95 ? 12.279 -6.141 -15.116 1.00 95.31 95 ARG A C 1
ATOM 703 O O . ARG A 1 95 ? 13.149 -5.292 -14.976 1.00 95.31 95 ARG A O 1
ATOM 710 N N . GLU A 1 96 ? 11.872 -6.553 -16.310 1.00 96.69 96 GLU A N 1
ATOM 711 C CA . GLU A 1 96 ? 12.422 -6.096 -17.586 1.00 96.69 96 GLU A CA 1
ATOM 712 C C . GLU A 1 96 ? 12.165 -4.600 -17.791 1.00 96.69 96 GLU A C 1
ATOM 714 O O . GLU A 1 96 ? 13.074 -3.865 -18.178 1.00 96.69 96 GLU A O 1
ATOM 719 N N . GLY A 1 97 ? 10.952 -4.138 -17.464 1.00 97.25 97 GLY A N 1
ATOM 720 C CA . GLY A 1 97 ? 10.591 -2.724 -17.485 1.00 97.25 97 GLY A CA 1
ATOM 721 C C . GLY A 1 97 ? 11.479 -1.898 -16.556 1.00 97.25 97 GLY A C 1
ATOM 722 O O . GLY A 1 97 ? 12.090 -0.927 -16.998 1.00 97.25 97 GLY A O 1
ATOM 723 N N . LEU A 1 98 ? 11.638 -2.310 -15.299 1.00 97.06 98 LEU A N 1
ATOM 724 C CA . LEU A 1 98 ? 12.520 -1.616 -14.357 1.00 97.06 98 LEU A CA 1
ATOM 725 C C . LEU A 1 98 ? 13.992 -1.653 -14.802 1.00 97.06 98 LEU A C 1
ATOM 727 O O . LEU A 1 98 ? 14.670 -0.629 -14.759 1.00 97.06 98 LEU A O 1
ATOM 731 N 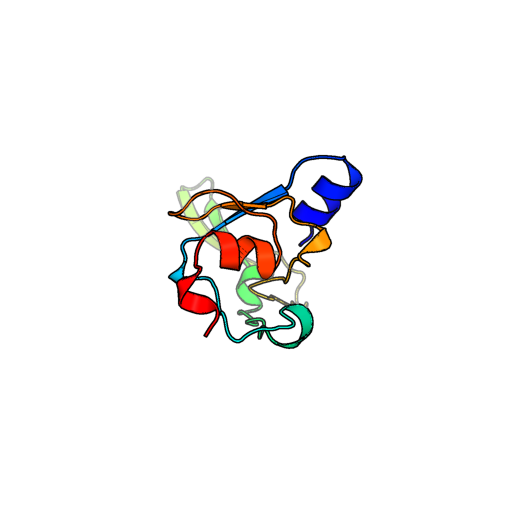N . LEU A 1 99 ? 14.485 -2.785 -15.312 1.00 97.12 99 LEU A N 1
ATOM 732 C CA . LEU A 1 99 ? 15.851 -2.908 -15.840 1.00 97.12 99 LEU A CA 1
ATOM 733 C C . LEU A 1 99 ? 16.100 -2.071 -17.105 1.00 97.12 99 LEU A C 1
ATOM 735 O O . LEU A 1 99 ? 17.259 -1.832 -17.446 1.00 97.12 99 LEU A O 1
ATOM 739 N N . SER A 1 100 ? 15.050 -1.629 -17.807 1.00 97.88 100 SER A N 1
ATOM 740 C CA . SER A 1 100 ? 15.184 -0.666 -18.908 1.00 97.88 100 SER A CA 1
ATOM 741 C C . SER A 1 100 ? 15.527 0.745 -18.412 1.00 97.88 100 SER A C 1
ATOM 743 O O . SER A 1 100 ? 16.246 1.466 -19.098 1.00 97.88 100 SER A O 1
ATOM 745 N N . LEU A 1 101 ? 15.090 1.108 -17.198 1.00 97.62 101 LEU A N 1
ATOM 746 C CA . LEU A 1 101 ? 15.410 2.385 -16.545 1.00 97.62 101 LEU A CA 1
ATOM 747 C C . LEU A 1 101 ? 16.701 2.311 -15.705 1.00 97.62 101 LEU A C 1
ATOM 749 O O . LEU A 1 101 ? 17.398 3.314 -15.536 1.00 97.62 101 LEU A O 1
ATOM 753 N N . PHE A 1 102 ? 17.033 1.124 -15.187 1.00 97.56 102 PHE A N 1
ATOM 754 C CA . PHE A 1 102 ? 18.188 0.876 -14.313 1.00 97.56 102 PHE A CA 1
ATOM 755 C C . PHE A 1 102 ? 19.068 -0.271 -14.845 1.00 97.56 102 PHE A C 1
ATOM 757 O O . PHE A 1 102 ? 19.161 -1.331 -14.214 1.00 97.56 102 PHE A O 1
ATOM 764 N N . PRO A 1 103 ? 19.714 -0.111 -16.017 1.00 96.38 103 PRO A N 1
ATOM 765 C CA . PRO A 1 103 ? 20.514 -1.171 -16.633 1.00 96.38 103 PRO A CA 1
ATOM 766 C C . PRO A 1 103 ? 21.694 -1.632 -15.766 1.00 96.38 103 PRO A C 1
ATOM 768 O O . PRO A 1 103 ? 22.109 -2.784 -15.871 1.00 96.38 103 PRO A O 1
ATOM 771 N N . GLU A 1 104 ? 22.200 -0.782 -14.871 1.00 96.25 104 GLU A N 1
ATOM 772 C CA . GLU A 1 104 ? 23.263 -1.114 -13.920 1.00 96.25 104 GLU A CA 1
ATOM 773 C C . GLU A 1 104 ? 22.863 -2.188 -12.890 1.00 96.25 104 GLU A C 1
ATOM 775 O O . GLU A 1 104 ? 23.728 -2.762 -12.234 1.00 96.25 104 GLU A O 1
ATOM 780 N N . ARG A 1 105 ? 21.563 -2.486 -12.748 1.00 94.38 105 ARG A N 1
ATOM 781 C CA . ARG A 1 105 ? 21.022 -3.509 -11.834 1.00 94.38 105 ARG A CA 1
ATOM 782 C C . ARG A 1 105 ? 20.890 -4.899 -12.468 1.00 94.38 105 ARG A C 1
ATOM 784 O O . ARG A 1 105 ? 20.354 -5.798 -11.831 1.00 94.38 105 ARG A O 1
ATOM 791 N N . LYS A 1 106 ? 21.343 -5.081 -13.715 1.00 85.31 106 LYS A N 1
ATOM 792 C CA . LYS A 1 106 ? 21.312 -6.376 -14.425 1.00 85.31 106 LYS A CA 1
ATOM 793 C C . LYS A 1 106 ? 22.363 -7.385 -13.939 1.00 85.31 106 LYS A C 1
ATOM 795 O O . LYS A 1 106 ? 22.264 -8.545 -14.330 1.00 85.31 106 LYS A O 1
ATOM 800 N N . ALA A 1 107 ? 23.350 -6.929 -13.164 1.00 69.06 107 ALA A N 1
ATOM 801 C CA . ALA A 1 107 ? 24.459 -7.734 -12.652 1.00 69.06 107 ALA A CA 1
ATOM 802 C C . ALA A 1 107 ? 24.032 -8.717 -11.553 1.00 69.06 107 ALA A C 1
ATOM 804 O O . ALA A 1 107 ? 23.184 -8.334 -10.714 1.00 69.06 107 ALA A O 1
#

Foldseek 3Di:
DVVLVVCVVVVHAAEAEDAPVVDDLVDDDCQPPPDWDWDDQCVVQKDWDADPVRDIDIDGPDDPPDGDTGGPDDDDDLVSHQWYQYPQGIFRSDSVRVCVSVVVSPD

Radius of gyration: 19.49 Å; chains: 1; bounding box: 43×37×43 Å